Protein 5I7Q (pdb70)

Organism: Escherichia coli (strain K12) (NCBI:txid83333)

Secondary structure (DSSP, 8-state):
-EEEEEEE---SS----TTPEEEEEEEEEETTS-EEEESTTTTS-EEEETTS--S-HHHHHHHTTPPTT-EEEEEE-GGGTT----GGGEEEEEGGG--SSS---TT-EEEEE-TTSSEEEEEEEEEETTEEEEE-S-TTTT--EEEEEEEEEEE-

Solvent-accessible surface area: 9447 Å² total; per-residue (Å²): 51,20,117,45,91,81,78,46,110,25,66,51,207,60,77,11,122,214,42,59,21,0,6,0,27,10,29,0,46,21,128,123,44,133,114,62,47,8,0,94,94,124,138,139,52,71,113,4,77,9,37,133,152,101,23,19,142,0,9,26,77,0,0,47,92,0,5,34,39,18,88,0,80,0,28,0,27,27,100,39,16,87,28,108,84,34,113,113,72,66,77,145,32,39,84,184,54,27,162,91,102,68,122,13,122,109,40,34,101,7,106,32,115,17,198,121,56,62,117,81,82,0,29,0,142,88,49,94,58,83,44,0,7,0,26,26,17,75,98,29,15,36,62,29,0,19,9,18,0,43,0,61,98,35,52,141

B-factor: mean 16.98, std 8.8, range [3.72, 58.8]

Structure (mmCIF, N/CA/C/O backbone):
data_5I7Q
#
_entry.id   5I7Q
#
_cell.length_a   54.840
_cell.length_b   63.610
_cell.length_c   46.720
_cell.angle_alpha   90.00
_cell.angle_beta   90.00
_cell.angle_gamma   90.00
#
_symmetry.space_group_name_H-M   'P 21 21 2'
#
loop_
_entity.id
_entity.type
_entity.pdbx_description
1 polymer 'Peptidyl-prolyl cis-trans isomerase FKBP1A,FKBP-type 16 kDa peptidyl-prolyl cis-trans isomerase,Peptidyl-prolyl cis-trans isomerase FKBP1A'
2 water water
#
loop_
_atom_site.group_PDB
_atom_site.id
_atom_site.type_symbol
_atom_site.label_atom_id
_atom_site.label_alt_id
_atom_site.label_comp_id
_atom_site.label_asym_id
_atom_site.label_entity_id
_atom_site.label_seq_id
_atom_site.pdbx_PDB_ins_code
_atom_site.Cartn_x
_atom_site.Cartn_y
_atom_site.Cartn_z
_atom_site.occupancy
_atom_site.B_iso_or_equiv
_atom_site.auth_seq_id
_atom_site.auth_comp_id
_atom_site.auth_asym_id
_atom_site.auth_atom_id
_atom_site.pdbx_PDB_model_num
ATOM 1 N N . GLY A 1 1 ? 32.890 5.729 12.348 1.00 13.31 1 GLY A N 1
ATOM 2 C CA . GLY A 1 1 ? 33.024 5.064 13.672 1.00 12.55 1 GLY A CA 1
ATOM 3 C C . GLY A 1 1 ? 33.988 3.897 13.618 1.00 11.74 1 GLY A C 1
ATOM 4 O O . GLY A 1 1 ? 34.952 3.924 12.856 1.00 11.51 1 GLY A O 1
ATOM 10 N N . VAL A 1 2 ? 33.722 2.869 14.420 1.00 11.39 2 VAL A N 1
ATOM 11 C CA . VAL A 1 2 ? 34.530 1.655 14.438 1.00 10.73 2 VAL A CA 1
ATOM 12 C C . VAL A 1 2 ? 33.601 0.452 14.344 1.00 11.09 2 VAL A C 1
ATOM 13 O O . VAL A 1 2 ? 32.658 0.320 15.134 1.00 11.35 2 VAL A O 1
ATOM 26 N N . GLN A 1 3 ? 33.868 -0.414 13.376 1.00 15.77 3 GLN A N 1
ATOM 27 C CA . GLN A 1 3 ? 33.154 -1.670 13.222 1.00 16.24 3 GLN A CA 1
ATOM 28 C C . GLN A 1 3 ? 33.980 -2.786 13.843 1.00 15.58 3 GLN A C 1
ATOM 29 O O . GLN A 1 3 ? 35.198 -2.844 13.654 1.00 16.28 3 GLN A O 1
ATOM 43 N N . VAL A 1 4 ? 33.316 -3.667 14.586 1.00 12.84 4 VAL A N 1
ATOM 44 C CA . VAL A 1 4 ? 33.973 -4.760 15.297 1.00 12.36 4 VAL A CA 1
ATOM 45 C C . VAL A 1 4 ? 33.432 -6.073 14.751 1.00 12.96 4 VAL A C 1
ATOM 46 O O . VAL A 1 4 ? 32.221 -6.319 14.796 1.00 13.65 4 VAL A O 1
ATOM 59 N N . GLU A 1 5 ? 34.331 -6.906 14.229 1.00 15.66 5 GLU A N 1
ATOM 60 C CA . GLU A 1 5 ? 33.996 -8.222 13.699 1.00 16.31 5 GLU A CA 1
ATOM 61 C C . GLU A 1 5 ? 34.932 -9.238 14.336 1.00 15.97 5 GLU A C 1
ATOM 62 O O . GLU A 1 5 ? 36.153 -9.059 14.304 1.00 16.88 5 GLU A O 1
ATOM 74 N N . THR A 1 6 ? 34.372 -10.298 14.908 1.00 12.10 6 THR A N 1
ATOM 75 C CA . THR A 1 6 ? 35.202 -11.259 15.619 1.00 11.55 6 THR A CA 1
ATOM 76 C C . THR A 1 6 ? 36.020 -12.093 14.643 1.00 11.81 6 THR A C 1
ATOM 77 O O . THR A 1 6 ? 35.536 -12.499 13.583 1.00 12.59 6 THR A O 1
ATOM 88 N N . ILE A 1 7 ? 37.279 -12.320 15.001 1.00 10.85 7 ILE A N 1
ATOM 89 C CA . ILE A 1 7 ? 38.115 -13.302 14.324 1.00 11.01 7 ILE A CA 1
ATOM 90 C C . ILE A 1 7 ? 38.052 -14.646 15.041 1.00 11.27 7 ILE A C 1
ATOM 91 O O . ILE A 1 7 ? 37.829 -15.691 14.420 1.00 11.85 7 ILE A O 1
ATOM 107 N N . SER A 1 8 ? 38.222 -14.620 16.362 1.00 10.95 8 SER A N 1
ATOM 108 C CA . SER A 1 8 ? 38.078 -15.789 17.218 1.00 11.42 8 SER A CA 1
ATOM 109 C C . SER A 1 8 ? 37.622 -15.316 18.590 1.00 12.23 8 SER A C 1
ATOM 110 O O . SER A 1 8 ? 38.021 -14.231 19.032 1.00 10.57 8 SER A O 1
ATOM 118 N N . PRO A 1 9 ? 36.793 -16.091 19.286 1.00 13.86 9 PRO A N 1
ATOM 119 C CA . PRO A 1 9 ? 36.133 -15.581 20.493 1.00 14.54 9 PRO A CA 1
ATOM 120 C C . PRO A 1 9 ? 37.023 -15.601 21.730 1.00 14.67 9 PRO A C 1
ATOM 121 O O . PRO A 1 9 ? 37.981 -16.368 21.839 1.00 13.62 9 PRO A O 1
ATOM 132 N N . GLY A 1 10 ? 36.666 -14.737 22.680 1.00 13.39 10 GLY A N 1
ATOM 133 C CA . GLY A 1 10 ? 37.255 -14.719 24.002 1.00 14.19 10 GLY A CA 1
ATOM 134 C C . GLY A 1 10 ? 36.411 -15.496 24.991 1.00 13.96 10 GLY A C 1
ATOM 135 O O . GLY A 1 10 ? 35.585 -16.336 24.616 1.00 14.78 10 GLY A O 1
ATOM 139 N N . ASP A 1 11 ? 36.600 -15.195 26.281 1.00 12.09 11 ASP A N 1
ATOM 140 C CA . ASP A 1 11 ? 35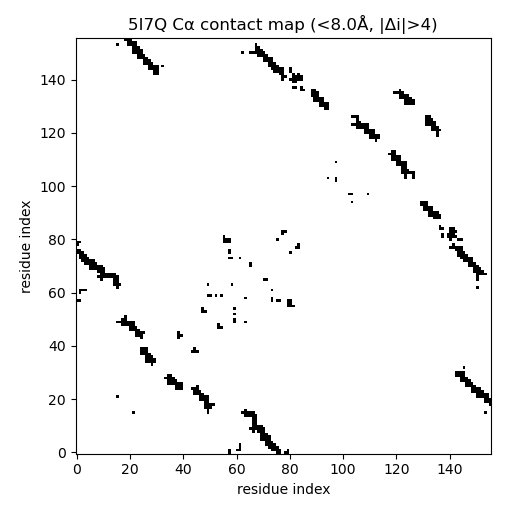.890 -15.933 27.321 1.00 12.92 11 ASP A CA 1
ATOM 141 C C . ASP A 1 11 ? 34.448 -15.471 27.493 1.00 13.33 11 ASP A C 1
ATOM 142 O O . ASP A 1 11 ? 33.687 -16.129 28.212 1.00 14.14 11 ASP A O 1
ATOM 151 N N . GLY A 1 12 ? 34.049 -14.389 26.827 1.00 12.89 12 GLY A N 1
ATOM 152 C CA . GLY A 1 12 ? 32.683 -13.907 26.874 1.00 13.35 12 GLY A CA 1
ATOM 153 C C . GLY A 1 12 ? 32.220 -13.406 28.224 1.00 13.78 12 GLY A C 1
ATOM 154 O O . GLY A 1 12 ? 31.018 -13.178 28.398 1.00 14.38 12 GLY A O 1
ATOM 158 N N . ARG A 1 13 ? 33.140 -13.208 29.183 1.00 13.69 13 ARG A N 1
ATOM 159 C CA A ARG A 1 13 ? 32.783 -12.805 30.540 0.23 14.23 13 ARG A CA 1
ATOM 160 C CA B ARG A 1 13 ? 32.782 -12.807 30.540 0.77 14.23 13 ARG A CA 1
ATOM 161 C C . ARG A 1 13 ? 33.620 -11.651 31.070 1.00 13.67 13 ARG A C 1
ATOM 162 O O . ARG A 1 13 ? 33.102 -10.825 31.824 1.00 13.96 13 ARG A O 1
ATOM 203 N N . THR A 1 14 ? 34.901 -11.569 30.705 1.00 13.96 14 THR A N 1
ATOM 204 C CA . THR A 1 14 ? 35.807 -10.561 31.258 1.00 13.54 14 THR A CA 1
ATOM 205 C C . THR A 1 14 ? 36.004 -9.433 30.249 1.00 12.78 14 THR A C 1
ATOM 206 O O . THR A 1 14 ? 36.744 -9.585 29.271 1.00 12.19 14 THR A O 1
ATOM 217 N N . PHE A 1 15 ? 35.368 -8.287 30.510 1.00 13.60 15 PHE A N 1
ATOM 218 C CA . PHE A 1 15 ? 35.424 -7.152 29.603 1.00 13.07 15 PHE A CA 1
ATOM 219 C C . PHE A 1 15 ? 36.184 -5.984 30.236 1.00 13.31 15 PHE A C 1
ATOM 220 O O . PHE A 1 15 ? 36.088 -5.762 31.447 1.00 13.85 15 PHE A O 1
ATOM 237 N N . PRO A 1 16 ? 36.941 -5.216 29.440 1.00 16.52 16 PRO A N 1
ATOM 238 C CA . PRO A 1 16 ? 37.726 -4.113 30.006 1.00 15.48 16 PRO A CA 1
ATOM 239 C C . PRO A 1 16 ? 36.852 -3.064 30.669 1.00 16.77 16 PRO A C 1
ATOM 240 O O . PRO A 1 16 ? 35.739 -2.770 30.225 1.00 19.64 16 PRO A O 1
ATOM 251 N N . LYS A 1 17 ? 37.391 -2.478 31.736 1.00 14.48 17 LYS A N 1
ATOM 252 C CA . LYS A 1 17 ? 36.739 -1.405 32.468 1.00 14.46 17 LYS A CA 1
ATOM 253 C C . LYS A 1 17 ? 37.637 -0.175 32.477 1.00 14.69 17 LYS A C 1
ATOM 254 O O . LYS A 1 17 ? 38.865 -0.279 32.390 1.00 13.55 17 LYS A O 1
ATOM 273 N N . ARG A 1 18 ? 37.007 0.992 32.591 1.00 10.16 18 ARG A N 1
ATOM 274 C CA . ARG A 1 18 ? 37.735 2.252 32.638 1.00 9.84 18 ARG A CA 1
ATOM 275 C C . ARG A 1 18 ? 38.796 2.229 33.734 1.00 10.01 18 ARG A C 1
ATOM 276 O O . ARG A 1 18 ? 38.532 1.822 34.869 1.00 10.70 18 ARG A O 1
ATOM 297 N N . GLY A 1 19 ? 40.007 2.659 33.385 1.00 9.50 19 GLY A N 1
ATOM 298 C CA . GLY A 1 19 ? 41.112 2.671 34.314 1.00 9.72 19 GLY A CA 1
ATOM 299 C C . GLY A 1 19 ? 41.943 1.404 34.347 1.00 9.71 19 GLY A C 1
ATOM 300 O O . GLY A 1 19 ? 43.050 1.421 34.899 1.00 9.86 19 GLY A O 1
ATOM 304 N N . GLN A 1 20 ? 41.444 0.302 33.791 1.00 12.45 20 GLN A N 1
ATOM 305 C CA . GLN A 1 20 ? 42.269 -0.886 33.651 1.00 12.42 20 GLN A CA 1
ATOM 306 C C . GLN A 1 20 ? 43.248 -0.720 32.495 1.00 11.88 20 GLN A C 1
ATOM 307 O O . GLN A 1 20 ? 43.053 0.094 31.589 1.00 11.73 20 GLN A O 1
ATOM 321 N N . THR A 1 21 ? 44.316 -1.505 32.545 1.00 8.24 21 THR A N 1
ATOM 322 C CA . THR A 1 21 ? 45.308 -1.566 31.481 1.00 8.45 21 THR A CA 1
ATOM 323 C C . THR A 1 21 ? 45.022 -2.796 30.629 1.00 6.68 21 THR A C 1
ATOM 324 O O . THR A 1 21 ? 44.941 -3.914 31.152 1.00 7.00 21 THR A O 1
ATOM 335 N N . ALA A 1 22 ? 44.835 -2.582 29.336 1.00 8.13 22 ALA A N 1
ATOM 336 C CA . ALA A 1 22 ? 44.697 -3.675 28.386 1.00 7.23 22 ALA A CA 1
ATOM 337 C C . ALA A 1 22 ? 46.057 -4.042 27.811 1.00 7.07 22 ALA A C 1
ATOM 338 O O . ALA A 1 22 ? 46.863 -3.167 27.480 1.00 7.59 22 ALA A O 1
ATOM 345 N N . VAL A 1 23 ? 46.298 -5.343 27.687 1.00 4.98 23 VAL A N 1
ATOM 346 C CA . VAL A 1 23 ? 47.508 -5.882 27.077 1.00 4.85 23 VAL A CA 1
ATOM 347 C C . VAL A 1 23 ? 47.084 -6.621 25.818 1.00 4.54 23 VAL A C 1
ATOM 348 O O . VAL A 1 23 ? 46.293 -7.570 25.889 1.00 4.71 23 VAL A O 1
ATOM 361 N N . VAL A 1 24 ? 47.617 -6.207 24.667 1.00 5.98 24 VAL A N 1
ATOM 362 C CA . VAL A 1 24 ? 47.142 -6.715 23.385 1.00 6.08 24 VAL A CA 1
ATOM 363 C C . VAL A 1 24 ? 48.306 -7.032 22.457 1.00 6.00 24 VAL A C 1
ATOM 364 O O . VAL A 1 24 ? 49.417 -6.523 22.613 1.00 6.31 24 VAL A O 1
ATOM 377 N N . HIS A 1 25 ? 48.031 -7.889 21.475 1.00 6.09 25 HIS A N 1
ATOM 378 C CA . HIS A 1 25 ? 48.874 -8.039 20.296 1.00 6.22 25 HIS A CA 1
ATOM 379 C C . HIS A 1 25 ? 48.067 -7.616 19.079 1.00 6.04 25 HIS A C 1
ATOM 380 O O . HIS A 1 25 ? 46.883 -7.955 18.959 1.00 6.07 25 HIS A O 1
ATOM 394 N N . TYR A 1 26 ? 48.692 -6.855 18.183 1.00 6.57 26 TYR A N 1
ATOM 395 C CA . TYR A 1 26 ? 47.945 -6.311 17.062 1.00 6.50 26 TYR A CA 1
ATOM 396 C C . TYR A 1 26 ? 48.796 -6.236 15.802 1.00 6.71 26 TYR A C 1
ATOM 397 O O . TYR A 1 26 ? 50.030 -6.170 15.846 1.00 6.85 26 TYR A O 1
ATOM 415 N N . THR A 1 27 ? 48.088 -6.238 14.672 1.00 5.98 27 THR A N 1
ATOM 416 C CA . THR A 1 27 ? 48.619 -5.916 13.353 1.00 6.35 27 THR A CA 1
ATOM 417 C C . THR A 1 27 ? 47.755 -4.809 12.761 1.00 6.85 27 THR A C 1
ATOM 418 O O . THR A 1 27 ? 46.528 -4.931 12.718 1.00 6.53 27 THR A O 1
ATOM 429 N N . GLY A 1 28 ? 48.395 -3.731 12.312 1.00 5.17 28 GLY A N 1
ATOM 430 C CA . GLY A 1 28 ? 47.696 -2.601 11.721 1.00 5.93 28 GLY A CA 1
ATOM 431 C C . GLY A 1 28 ? 47.871 -2.592 10.210 1.00 8.07 28 GLY A C 1
ATOM 432 O O . GLY A 1 28 ? 48.987 -2.744 9.702 1.00 8.69 28 GLY A O 1
ATOM 436 N N . MET A 1 29 ? 46.753 -2.415 9.510 1.00 13.23 29 MET A N 1
ATOM 437 C CA . MET A 1 29 ? 46.722 -2.450 8.055 1.00 15.05 29 MET A CA 1
ATOM 438 C C . MET A 1 29 ? 45.919 -1.278 7.514 1.00 17.28 29 MET A C 1
ATOM 439 O O . MET A 1 29 ? 44.919 -0.855 8.103 1.00 17.05 29 MET A O 1
ATOM 453 N N . LEU A 1 30 ? 46.372 -0.761 6.379 1.00 13.21 30 LEU A N 1
ATOM 454 C CA . LEU A 1 30 ? 45.589 0.198 5.624 1.00 15.04 30 LEU A CA 1
ATOM 455 C C . LEU A 1 30 ? 44.413 -0.509 4.952 1.00 16.32 30 LEU A C 1
ATOM 456 O O . LEU A 1 30 ? 44.358 -1.739 4.860 1.00 15.77 30 LEU A O 1
ATOM 472 N N . GLU A 1 31 ? 43.465 0.295 4.461 1.00 31.94 31 GLU A N 1
ATOM 473 C CA . GLU A 1 31 ? 42.238 -0.257 3.899 1.00 32.13 31 GLU A CA 1
ATOM 474 C C . GLU A 1 31 ? 42.508 -1.246 2.773 1.00 33.49 31 GLU A C 1
ATOM 475 O O . GLU A 1 31 ? 41.658 -2.102 2.504 1.00 34.20 31 GLU A O 1
ATOM 487 N N . ASP A 1 32 ? 43.663 -1.159 2.112 1.00 23.43 32 ASP A N 1
ATOM 488 C CA . ASP A 1 32 ? 43.994 -2.085 1.037 1.00 23.14 32 ASP A CA 1
ATOM 489 C C . ASP A 1 32 ? 44.772 -3.308 1.516 1.00 23.27 32 ASP A C 1
ATOM 490 O O . ASP A 1 32 ? 45.062 -4.193 0.704 1.00 24.99 32 ASP A O 1
ATOM 499 N N . GLY A 1 33 ? 45.087 -3.399 2.809 1.00 28.15 33 GLY A N 1
ATOM 500 C CA . GLY A 1 33 ? 45.766 -4.552 3.362 1.00 26.73 33 GLY A CA 1
ATOM 501 C C . GLY A 1 33 ? 47.236 -4.348 3.664 1.00 27.22 33 GLY A C 1
ATOM 502 O O . GLY A 1 33 ? 47.837 -5.205 4.323 1.00 26.74 33 GLY A O 1
ATOM 506 N N . LYS A 1 34 ? 47.828 -3.246 3.211 1.00 16.03 34 LYS A N 1
ATOM 507 C CA . LYS A 1 34 ? 49.243 -2.988 3.448 1.00 15.52 34 LYS A CA 1
ATOM 508 C C . LYS A 1 34 ? 49.502 -2.794 4.942 1.00 15.30 34 LYS A C 1
ATOM 509 O O . LYS A 1 34 ? 48.923 -1.901 5.570 1.00 15.17 34 LYS A O 1
ATOM 528 N N . LYS A 1 35 ? 50.369 -3.631 5.507 1.00 13.75 35 LYS A N 1
ATOM 529 C CA . LYS A 1 35 ? 50.713 -3.525 6.920 1.00 12.14 35 LYS A CA 1
ATOM 530 C C . LYS A 1 35 ? 51.489 -2.241 7.192 1.00 14.00 35 LYS A C 1
ATOM 531 O O . LYS A 1 35 ? 52.386 -1.868 6.434 1.00 15.30 35 LYS A O 1
ATOM 550 N N . PHE A 1 36 ? 51.148 -1.564 8.297 1.00 9.71 36 PHE A N 1
ATOM 551 C CA . PHE A 1 36 ? 51.888 -0.384 8.733 1.00 9.41 36 PHE A CA 1
ATOM 552 C C . PHE A 1 36 ? 52.347 -0.436 10.189 1.00 7.55 36 PHE A C 1
ATOM 553 O O . PHE A 1 36 ? 53.158 0.407 10.582 1.00 7.85 36 PHE A O 1
ATOM 570 N N . ASP A 1 37 ? 51.877 -1.389 10.993 1.00 9.17 37 ASP A N 1
ATOM 571 C CA . ASP A 1 37 ? 52.308 -1.492 12.385 1.00 7.46 37 ASP A CA 1
ATOM 572 C C . ASP A 1 37 ? 52.005 -2.896 12.893 1.00 7.30 37 ASP A C 1
ATOM 573 O O . ASP A 1 37 ? 51.043 -3.532 12.451 1.00 7.44 37 ASP A O 1
ATOM 582 N N . SER A 1 38 ? 52.836 -3.370 13.829 1.00 5.38 38 SER A N 1
ATOM 583 C CA . SER A 1 38 ? 52.679 -4.710 14.396 1.00 5.27 38 SER A CA 1
ATOM 584 C C . SER A 1 38 ? 53.423 -4.812 15.717 1.00 5.45 38 SER A C 1
ATOM 585 O O . SER A 1 38 ? 54.631 -4.575 15.766 1.00 6.00 38 SER A O 1
ATOM 593 N N . SER A 1 39 ? 52.710 -5.201 16.773 1.00 5.14 39 SER A N 1
ATOM 594 C CA . SER A 1 39 ? 53.378 -5.505 18.029 1.00 5.43 39 SER A CA 1
ATOM 595 C C . SER A 1 39 ? 53.995 -6.893 18.014 1.00 5.86 39 SER A C 1
ATOM 596 O O . SER A 1 39 ? 54.979 -7.130 18.720 1.00 6.43 39 SER A O 1
ATOM 604 N N . ARG A 1 40 ? 53.443 -7.819 17.223 1.00 5.74 40 ARG A N 1
ATOM 605 C CA . ARG A 1 40 ? 54.040 -9.146 17.118 1.00 6.23 40 ARG A CA 1
ATOM 606 C C . ARG A 1 40 ? 55.437 -9.067 16.510 1.00 6.88 40 ARG A C 1
ATOM 607 O O . ARG A 1 40 ? 56.350 -9.778 16.944 1.00 7.54 40 ARG A O 1
ATOM 628 N N . ASP A 1 41 ? 55.622 -8.204 15.504 1.00 6.84 41 ASP A N 1
ATOM 629 C CA . ASP A 1 41 ? 56.940 -8.014 14.910 1.00 7.58 41 ASP A CA 1
ATOM 630 C C . ASP A 1 41 ? 57.944 -7.426 15.903 1.00 8.16 41 ASP A C 1
ATOM 631 O O . ASP A 1 41 ? 59.149 -7.604 15.719 1.00 9.07 41 ASP A O 1
AT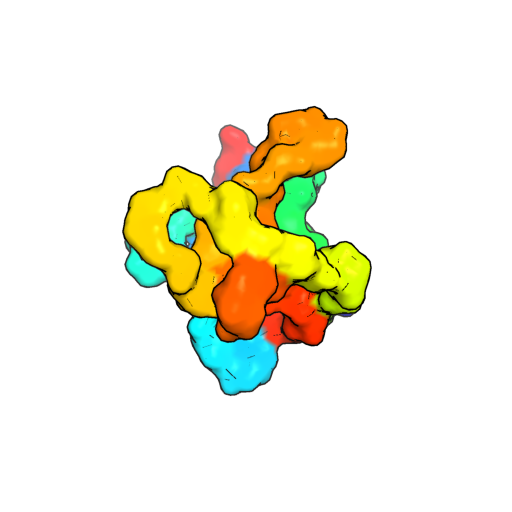OM 640 N N . ARG A 1 42 ? 57.488 -6.743 16.946 1.00 7.93 42 ARG A N 1
ATOM 641 C CA . ARG A 1 42 ? 58.380 -6.263 17.997 1.00 8.62 42 ARG A CA 1
ATOM 642 C C . ARG A 1 42 ? 58.567 -7.271 19.127 1.00 9.00 42 ARG A C 1
ATOM 643 O O . ARG A 1 42 ? 59.309 -6.983 20.074 1.00 9.75 42 ARG A O 1
ATOM 664 N N . ASN A 1 43 ? 57.926 -8.440 19.053 1.00 9.66 43 ASN A N 1
ATOM 665 C CA . ASN A 1 43 ? 58.037 -9.463 20.093 1.00 10.11 43 ASN A CA 1
ATOM 666 C C . ASN A 1 43 ? 57.650 -8.899 21.453 1.00 10.00 43 ASN A C 1
ATOM 667 O O . ASN A 1 43 ? 58.215 -9.282 22.480 1.00 10.82 43 ASN A O 1
ATOM 678 N N . LYS A 1 44 ? 56.691 -7.984 21.465 1.00 10.89 44 LYS A N 1
ATOM 679 C CA . LYS A 1 44 ? 56.386 -7.248 22.676 1.00 11.76 44 LYS A CA 1
ATOM 680 C C . LYS A 1 44 ? 54.932 -6.787 22.663 1.00 9.91 44 LYS A C 1
ATOM 681 O O . LYS A 1 44 ? 54.555 -5.924 21.850 1.00 9.35 44 LYS A O 1
ATOM 700 N N . PRO A 1 45 ? 54.083 -7.330 23.536 1.00 6.73 45 PRO A N 1
ATOM 701 C CA . PRO A 1 45 ? 52.700 -6.854 23.597 1.00 5.92 45 PRO A CA 1
ATOM 702 C C . PRO A 1 45 ? 52.626 -5.364 23.905 1.00 5.75 45 PRO A C 1
ATOM 703 O O . PRO A 1 45 ? 53.509 -4.787 24.544 1.00 6.35 45 PRO A O 1
ATOM 714 N N . PHE A 1 46 ? 51.525 -4.752 23.476 1.00 6.73 46 PHE A N 1
ATOM 715 C CA . PHE A 1 46 ? 51.282 -3.323 23.618 1.00 6.48 46 PHE A CA 1
ATOM 716 C C . PHE A 1 46 ? 50.234 -3.084 24.694 1.00 6.34 46 PHE A C 1
ATOM 717 O O . PHE A 1 46 ? 49.203 -3.766 24.732 1.00 6.23 46 PHE A O 1
ATOM 734 N N . LYS A 1 47 ? 50.499 -2.109 25.561 1.00 5.96 47 LYS A N 1
ATOM 735 C CA . LYS A 1 47 ? 49.639 -1.823 26.696 1.00 6.66 47 LYS A CA 1
ATOM 736 C C . LYS A 1 47 ? 49.090 -0.407 26.616 1.00 6.87 47 LYS A C 1
ATOM 737 O O . LYS A 1 47 ? 49.799 0.528 26.227 1.00 7.38 47 LYS A O 1
ATOM 756 N N . PHE A 1 48 ? 47.828 -0.250 27.008 1.00 5.41 48 PHE A N 1
ATOM 757 C CA . PHE A 1 48 ? 47.228 1.071 27.133 1.00 5.87 48 PHE A CA 1
ATOM 758 C C . PHE A 1 48 ? 46.143 1.022 28.199 1.00 6.29 48 PHE A C 1
ATOM 759 O O . PHE A 1 48 ? 45.623 -0.047 28.536 1.00 6.19 48 PHE A O 1
ATOM 776 N N . MET A 1 49 ? 45.802 2.196 28.723 1.00 9.41 49 MET A N 1
ATOM 777 C CA . MET A 1 49 ? 44.823 2.321 29.796 1.00 10.03 49 MET A CA 1
ATOM 778 C C . MET A 1 49 ? 43.473 2.751 29.230 1.00 10.71 49 MET A C 1
ATOM 779 O O . MET A 1 49 ? 43.353 3.831 28.636 1.00 9.70 49 MET A O 1
ATOM 793 N N . LEU A 1 50 ? 42.458 1.910 29.439 1.00 9.27 50 LEU A N 1
ATOM 794 C CA . LEU A 1 50 ? 41.113 2.195 28.955 1.00 9.18 50 LEU A CA 1
ATOM 795 C C . LEU A 1 50 ? 40.598 3.503 29.529 1.00 10.02 50 LEU A C 1
ATOM 796 O O . LEU A 1 50 ? 40.628 3.719 30.744 1.00 11.11 50 LEU A O 1
ATOM 812 N N . GLY A 1 51 ? 40.065 4.349 28.656 1.00 10.59 51 GLY A N 1
ATOM 813 C CA . GLY A 1 51 ? 39.513 5.618 29.071 1.00 12.03 51 GLY A CA 1
ATOM 814 C C . GLY A 1 51 ? 40.522 6.731 29.220 1.00 12.42 51 GLY A C 1
ATOM 815 O O . GLY A 1 51 ? 40.123 7.884 29.416 1.00 12.21 51 GLY A O 1
ATOM 819 N N . LYS A 1 52 ? 41.816 6.433 29.126 1.00 9.09 52 LYS A N 1
ATOM 820 C CA . LYS A 1 52 ? 42.834 7.471 29.202 1.00 9.63 52 LYS A CA 1
ATOM 821 C C . LYS A 1 52 ? 42.923 8.281 27.912 1.00 9.54 52 LYS A C 1
ATOM 822 O O . LYS A 1 52 ? 43.493 9.378 27.917 1.00 10.30 52 LYS A O 1
ATOM 841 N N . GLN A 1 53 ? 42.353 7.767 26.822 1.00 13.54 53 GLN A N 1
ATOM 842 C CA . GLN A 1 53 ? 42.427 8.394 25.501 1.00 13.54 53 GLN A CA 1
ATOM 843 C C . GLN A 1 53 ? 43.876 8.575 25.057 1.00 14.03 53 GLN A C 1
ATOM 844 O O . GLN A 1 53 ? 44.229 9.561 24.410 1.00 14.77 53 GLN A O 1
ATOM 858 N N . GLU A 1 54 ? 44.726 7.609 25.398 1.00 10.29 54 GLU A N 1
ATOM 859 C CA . GLU A 1 54 ? 46.082 7.573 24.874 1.00 10.36 54 GLU A CA 1
ATOM 860 C C . GLU A 1 54 ? 46.182 6.726 23.614 1.00 10.94 54 GLU A C 1
ATOM 861 O O . GLU A 1 54 ? 47.250 6.676 22.999 1.00 9.43 54 GLU A O 1
ATOM 8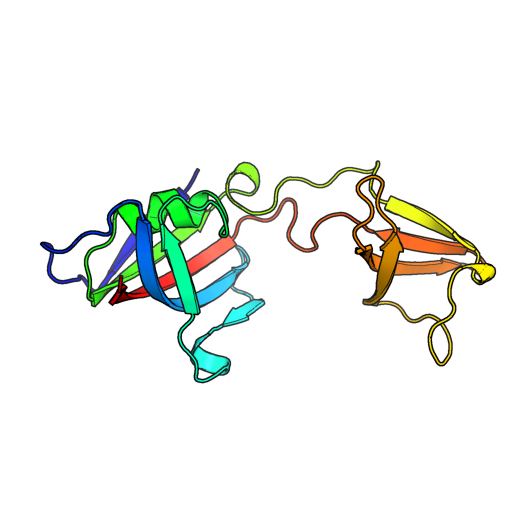73 N N . VAL A 1 55 ? 45.090 6.081 23.213 1.00 6.89 55 VAL A N 1
ATOM 874 C CA . VAL A 1 55 ? 44.973 5.459 21.902 1.00 6.38 55 VAL A CA 1
ATOM 875 C C . VAL A 1 55 ? 43.785 6.092 21.185 1.00 6.83 55 VAL A C 1
ATOM 876 O O . VAL A 1 55 ? 42.946 6.757 21.792 1.00 7.39 55 VAL A O 1
ATOM 889 N N . ILE A 1 56 ? 43.717 5.857 19.870 1.00 6.37 56 ILE A N 1
ATOM 890 C CA . ILE A 1 56 ? 42.649 6.435 19.053 1.00 7.03 56 ILE A CA 1
ATOM 891 C C . ILE A 1 56 ? 41.261 5.986 19.537 1.00 7.09 56 ILE A C 1
ATOM 892 O O . ILE A 1 56 ? 41.089 4.925 20.151 1.00 6.51 56 ILE A O 1
ATOM 908 N N . ARG A 1 57 ? 40.259 6.820 19.228 1.00 7.23 57 ARG A N 1
ATOM 909 C CA . ARG A 1 57 ? 38.886 6.581 19.673 1.00 7.82 57 ARG A CA 1
ATOM 910 C C . ARG A 1 57 ? 38.372 5.211 19.241 1.00 7.65 57 ARG A C 1
ATOM 911 O O . ARG A 1 57 ? 37.635 4.556 19.988 1.00 7.93 57 ARG A O 1
ATOM 932 N N . GLY A 1 58 ? 38.714 4.777 18.025 1.00 7.29 58 GLY A N 1
ATOM 933 C CA . GLY A 1 58 ? 38.278 3.469 17.562 1.00 7.25 58 GLY A CA 1
ATOM 934 C C . GLY A 1 58 ? 38.769 2.328 18.433 1.00 6.76 58 GLY A C 1
ATOM 935 O O . GLY A 1 58 ? 38.096 1.302 18.556 1.00 6.99 58 GLY A O 1
ATOM 939 N N . TRP A 1 59 ? 39.950 2.478 19.031 1.00 6.20 59 TRP A N 1
ATOM 940 C CA . TRP A 1 59 ? 40.460 1.457 19.940 1.00 5.85 59 TRP A CA 1
ATOM 941 C C . TRP A 1 59 ? 39.728 1.496 21.276 1.00 6.32 59 TRP A C 1
ATOM 942 O O . TRP A 1 59 ? 39.343 0.451 21.813 1.00 6.46 59 TRP A O 1
ATOM 963 N N . GLU A 1 60 ? 39.550 2.696 21.840 1.00 9.22 60 GLU A N 1
ATOM 964 C CA . GLU A 1 60 ? 38.787 2.842 23.076 1.00 10.29 60 GLU A CA 1
ATOM 965 C C . GLU A 1 60 ? 37.428 2.165 22.957 1.00 10.35 60 GLU A C 1
ATOM 966 O O . GLU A 1 60 ? 37.070 1.306 23.771 1.00 11.10 60 GLU A O 1
ATOM 978 N N . GLU A 1 61 ? 36.662 2.526 21.930 1.00 10.73 61 GLU A N 1
ATOM 979 C CA . GLU A 1 61 ? 35.314 1.988 21.787 1.00 11.51 61 GLU A CA 1
ATOM 980 C C . GLU A 1 61 ? 35.343 0.523 21.362 1.00 11.27 61 GLU A C 1
ATOM 981 O O . GLU A 1 61 ? 34.534 -0.282 21.838 1.00 11.85 61 GLU A O 1
ATOM 993 N N . GLY A 1 62 ? 36.279 0.151 20.487 1.00 8.06 62 GLY A N 1
ATOM 994 C CA . GLY A 1 62 ? 36.306 -1.213 19.978 1.00 7.96 62 GLY A CA 1
ATOM 995 C C . GLY A 1 62 ? 36.801 -2.225 20.999 1.00 7.72 62 GLY A C 1
ATOM 996 O O . GLY A 1 62 ? 36.210 -3.298 21.165 1.00 8.18 62 GLY A O 1
ATOM 1000 N N . VAL A 1 63 ? 37.902 -1.914 21.683 1.00 7.23 63 VAL A N 1
ATOM 1001 C CA . VAL A 1 63 ? 38.456 -2.875 22.632 1.00 7.34 63 VAL A CA 1
ATOM 1002 C C . VAL A 1 63 ? 37.540 -3.023 23.845 1.00 8.47 63 VAL A C 1
ATOM 1003 O O . VAL A 1 63 ? 37.518 -4.079 24.488 1.00 8.17 63 VAL A O 1
ATOM 1016 N N . ALA A 1 64 ? 36.765 -1.984 24.173 1.00 9.73 64 ALA A N 1
ATOM 1017 C CA . ALA A 1 64 ? 35.806 -2.078 25.265 1.00 10.50 64 ALA A CA 1
ATOM 1018 C C . ALA A 1 64 ? 34.743 -3.133 24.999 1.00 10.89 64 ALA A C 1
ATOM 1019 O O . ALA A 1 64 ? 34.095 -3.602 25.943 1.00 12.23 64 ALA A O 1
ATOM 1026 N N . GLN A 1 65 ? 34.556 -3.521 23.741 1.00 14.35 65 GLN A N 1
ATOM 1027 C CA . GLN A 1 65 ? 33.569 -4.524 23.369 1.00 14.98 65 GLN A CA 1
ATOM 1028 C C . GLN A 1 65 ? 34.134 -5.937 23.362 1.00 15.51 65 GLN A C 1
ATOM 1029 O O . GLN A 1 65 ? 33.387 -6.880 23.087 1.00 16.18 65 GLN A O 1
ATOM 1043 N N . MET A 1 66 ? 35.420 -6.106 23.645 1.00 11.64 66 MET A N 1
ATOM 1044 C CA . MET A 1 66 ? 36.075 -7.402 23.544 1.00 11.89 66 MET A CA 1
ATOM 1045 C C . MET A 1 66 ? 36.241 -8.032 24.922 1.00 12.59 66 MET A C 1
ATOM 1046 O O . MET A 1 66 ? 36.447 -7.336 25.920 1.00 13.09 66 MET A O 1
ATOM 1060 N N . SER A 1 67 ? 36.164 -9.360 24.966 1.00 10.00 67 SER A N 1
ATOM 1061 C CA . SER A 1 67 ? 36.447 -10.111 26.183 1.00 10.37 67 SER A CA 1
ATOM 1062 C C . SER A 1 67 ? 37.841 -10.735 26.114 1.00 9.65 67 SER A C 1
ATOM 1063 O O . SER A 1 67 ? 38.391 -10.983 25.038 1.00 9.13 67 SER A O 1
ATOM 1071 N N . VAL A 1 68 ? 38.419 -10.976 27.291 1.00 9.76 68 VAL A N 1
ATOM 1072 C CA . VAL A 1 68 ? 39.798 -11.442 27.353 1.00 9.17 68 VAL A CA 1
ATOM 1073 C C . VAL A 1 68 ? 39.948 -12.729 26.553 1.00 9.34 68 VAL A C 1
ATOM 1074 O O . VAL A 1 68 ? 39.114 -13.642 26.630 1.00 10.23 68 VAL A O 1
ATOM 1087 N N . GLY A 1 69 ? 41.020 -12.793 25.758 1.00 10.37 69 GLY A N 1
ATOM 1088 C CA . GLY A 1 69 ? 41.259 -13.896 24.855 1.00 11.23 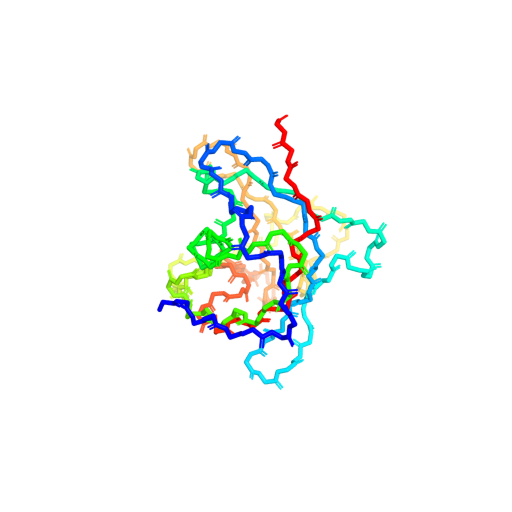69 GLY A CA 1
ATOM 1089 C C . GLY A 1 69 ? 40.698 -13.702 23.464 1.00 11.91 69 GLY A C 1
ATOM 1090 O O . GLY A 1 69 ? 41.036 -14.479 22.561 1.00 10.89 69 GLY A O 1
ATOM 1094 N N . GLN A 1 70 ? 39.859 -12.693 23.257 1.00 8.64 70 GLN A N 1
ATOM 1095 C CA . GLN A 1 70 ? 39.211 -12.494 21.974 1.00 8.77 70 GLN A CA 1
ATOM 1096 C C . GLN A 1 70 ? 40.167 -11.865 20.971 1.00 7.93 70 GLN A C 1
ATOM 1097 O O . GLN A 1 70 ? 41.029 -11.051 21.317 1.00 7.19 70 GLN A O 1
ATOM 1111 N N . ARG A 1 71 ? 40.006 -12.266 19.716 1.00 9.34 71 ARG A N 1
ATOM 1112 C CA . ARG A 1 71 ? 40.675 -11.649 18.583 1.00 8.79 71 ARG A CA 1
ATOM 1113 C C . ARG A 1 71 ? 39.612 -11.057 17.669 1.00 9.19 71 ARG A C 1
ATOM 1114 O O . ARG A 1 71 ? 38.664 -11.750 17.282 1.00 10.05 71 ARG A O 1
ATOM 1135 N N . ALA A 1 72 ? 39.749 -9.778 17.339 1.00 8.00 72 ALA A N 1
ATOM 1136 C CA . ALA A 1 72 ? 38.718 -9.099 16.572 1.00 9.45 72 ALA A CA 1
ATOM 1137 C C . ALA A 1 72 ? 39.346 -8.142 15.574 1.00 7.99 72 ALA A C 1
ATOM 1138 O O . ALA A 1 72 ? 40.462 -7.647 15.766 1.00 7.24 72 ALA A O 1
ATOM 1145 N N . LYS A 1 73 ? 38.595 -7.892 14.504 1.00 9.42 73 LYS A N 1
ATOM 1146 C CA . LYS A 1 73 ? 38.994 -7.000 13.428 1.00 9.24 73 LYS A CA 1
ATOM 1147 C C . LYS A 1 73 ? 38.265 -5.671 13.590 1.00 9.30 73 LYS A C 1
ATOM 1148 O O . LYS A 1 73 ? 37.029 -5.618 13.505 1.00 10.07 73 LYS A O 1
ATOM 1167 N N . LEU A 1 74 ? 39.033 -4.606 13.807 1.00 8.29 74 LEU A N 1
ATOM 1168 C CA . LEU A 1 74 ? 38.502 -3.267 14.020 1.00 8.35 74 LEU A CA 1
ATOM 1169 C C . LEU A 1 74 ? 38.715 -2.442 12.757 1.00 8.52 74 LEU A C 1
ATOM 1170 O O . LEU A 1 74 ? 39.859 -2.188 12.371 1.00 8.03 74 LEU A O 1
ATOM 1186 N N . THR A 1 75 ? 37.620 -2.022 12.125 1.00 8.31 75 THR A N 1
ATOM 1187 C CA . THR A 1 75 ? 37.663 -1.137 10.965 1.00 8.66 75 THR A CA 1
ATOM 1188 C C . THR A 1 75 ? 37.258 0.263 11.413 1.00 8.73 75 THR A C 1
ATOM 1189 O O . THR A 1 75 ? 36.127 0.468 11.868 1.00 9.29 75 THR A O 1
ATOM 1200 N N . ILE A 1 76 ? 38.178 1.218 11.277 1.00 8.29 76 ILE A N 1
ATOM 1201 C CA . ILE A 1 76 ? 38.082 2.511 11.948 1.00 8.24 76 ILE A CA 1
ATOM 1202 C C . ILE A 1 76 ? 38.150 3.618 10.904 1.00 8.71 76 ILE A C 1
ATOM 1203 O O . ILE A 1 76 ? 39.123 3.708 10.146 1.00 8.51 76 ILE A O 1
ATOM 1219 N N . SER A 1 77 ? 37.122 4.464 10.874 1.00 9.60 77 SER A N 1
ATOM 1220 C CA . SER A 1 77 ? 37.106 5.601 9.971 1.00 10.89 77 SER A CA 1
ATOM 1221 C C . SER A 1 77 ? 38.149 6.634 10.403 1.00 10.09 77 SER A C 1
ATOM 1222 O O . SER A 1 77 ? 38.597 6.632 11.552 1.00 8.94 77 SER A O 1
ATOM 1230 N N . PRO A 1 78 ? 38.558 7.527 9.492 1.00 11.73 78 PRO A N 1
ATOM 1231 C CA . PRO A 1 78 ? 39.596 8.508 9.861 1.00 11.11 78 PRO A CA 1
ATOM 1232 C C . PRO A 1 78 ? 39.238 9.346 11.079 1.00 9.75 78 PRO A C 1
ATOM 1233 O O . PRO A 1 78 ? 40.095 9.568 11.941 1.00 9.47 78 PRO A O 1
ATOM 1244 N N . ASP A 1 79 ? 37.992 9.813 11.183 1.00 11.71 79 ASP A N 1
ATOM 1245 C CA . ASP A 1 79 ? 37.615 10.659 12.310 1.00 12.28 79 ASP A CA 1
ATOM 1246 C C . ASP A 1 79 ? 37.670 9.917 13.646 1.00 11.28 79 ASP A C 1
ATOM 1247 O O . ASP A 1 79 ? 37.749 10.569 14.693 1.00 11.35 79 ASP A O 1
ATOM 1256 N N . TYR A 1 80 ? 37.659 8.583 13.633 1.00 9.55 80 TYR A N 1
ATOM 1257 C CA . TYR A 1 80 ? 37.867 7.769 14.824 1.00 8.92 80 TYR A CA 1
ATOM 1258 C C . TYR A 1 80 ? 39.302 7.260 14.943 1.00 7.99 80 TYR A C 1
ATOM 1259 O O . TYR A 1 80 ? 39.604 6.486 15.862 1.00 7.47 80 TYR A O 1
ATOM 1277 N N . ALA A 1 81 ? 40.185 7.664 14.025 1.00 7.88 81 ALA A N 1
ATOM 1278 C CA . ALA A 1 81 ? 41.589 7.278 14.073 1.00 7.17 81 ALA A CA 1
ATOM 1279 C C . ALA A 1 81 ? 42.430 8.545 14.173 1.00 7.32 81 ALA A C 1
ATOM 1280 O O . ALA A 1 81 ? 42.341 9.254 15.177 1.00 7.49 81 ALA A O 1
ATOM 1287 N N . TYR A 1 82 ? 43.219 8.871 13.147 1.00 9.57 82 TYR A N 1
ATOM 1288 C CA . TYR A 1 82 ? 44.173 9.971 13.245 1.00 10.52 82 TYR A CA 1
ATOM 1289 C C . TYR A 1 82 ? 43.743 11.212 12.458 1.00 11.54 82 TYR A C 1
ATOM 1290 O O . TYR A 1 82 ? 44.590 12.037 12.098 1.00 12.06 82 TYR A O 1
ATOM 1308 N N . GLY A 1 83 ? 42.443 11.376 12.212 1.00 10.37 83 GLY A N 1
ATOM 1309 C CA . GLY A 1 83 ? 41.903 12.632 11.711 1.00 12.89 83 GLY A CA 1
ATOM 1310 C C . GLY A 1 83 ? 41.888 12.739 10.199 1.00 12.85 83 GLY A C 1
ATOM 1311 O O . GLY A 1 83 ? 42.128 11.775 9.467 1.00 13.47 83 GLY A O 1
ATOM 1315 N N . VAL A 1 84 ? 41.588 13.948 9.725 1.00 19.08 84 VAL A N 1
ATOM 1316 C CA . VAL A 1 84 ? 41.635 14.259 8.295 1.00 18.90 84 VAL A CA 1
ATOM 1317 C C . VAL A 1 84 ? 42.733 15.286 8.043 1.00 20.43 84 VAL A C 1
ATOM 1318 O O . VAL A 1 84 ? 43.068 16.063 8.949 1.00 20.86 84 VAL A O 1
ATOM 1331 N N . PRO A 1 85 ? 43.299 15.348 6.839 1.00 17.36 85 PRO A N 1
ATOM 1332 C CA . PRO A 1 85 ? 44.408 16.278 6.593 1.00 17.77 85 PRO A CA 1
ATOM 1333 C C . PRO A 1 85 ? 43.962 17.732 6.574 1.00 18.00 85 PRO A C 1
ATOM 1334 O O . PRO A 1 85 ? 42.830 18.058 6.209 1.00 17.31 85 PRO A O 1
ATOM 1345 N N . SER A 1 86 ? 44.888 18.615 6.950 1.00 18.82 86 SER A N 1
ATOM 1346 C CA . SER A 1 86 ? 44.662 20.051 6.904 1.00 19.81 86 SER A CA 1
ATOM 1347 C C . SER A 1 86 ? 45.793 20.727 6.141 1.00 19.71 86 SER A C 1
ATOM 1348 O O . SER A 1 86 ? 46.978 20.475 6.432 1.00 18.77 86 SER A O 1
ATOM 1356 N N . PRO A 1 87 ? 45.489 21.602 5.177 1.00 24.47 87 PRO A N 1
ATOM 1357 C CA . PRO A 1 87 ? 46.566 22.354 4.517 1.00 24.21 87 PRO A CA 1
ATOM 1358 C C . PRO A 1 87 ? 47.277 23.325 5.446 1.00 23.04 87 PRO A C 1
ATOM 1359 O O . PRO A 1 87 ? 48.419 23.704 5.159 1.00 22.35 87 PRO A O 1
ATOM 1370 N N . ASP A 1 88 ? 46.642 23.732 6.550 1.00 28.54 88 ASP A N 1
ATOM 1371 C CA . ASP A 1 88 ? 47.295 24.604 7.522 1.00 28.18 88 ASP A CA 1
ATOM 1372 C C . ASP A 1 88 ? 48.523 23.961 8.152 1.00 24.68 88 ASP A C 1
ATOM 1373 O O . ASP A 1 88 ? 49.375 24.677 8.689 1.00 25.14 88 ASP A O 1
ATOM 1382 N N . LEU A 1 89 ? 48.631 22.635 8.114 1.00 19.49 89 LEU A N 1
ATOM 1383 C CA . LEU A 1 89 ? 49.753 21.929 8.720 1.00 17.97 89 LEU A CA 1
ATOM 1384 C C . LEU A 1 89 ? 50.835 21.567 7.711 1.00 17.55 89 LEU A C 1
ATOM 1385 O O . LEU A 1 89 ? 51.736 20.787 8.035 1.00 17.32 89 LEU A O 1
ATOM 1401 N N . ILE A 1 90 ? 50.765 22.102 6.499 1.00 18.52 90 ILE A N 1
ATOM 1402 C CA . ILE A 1 90 ? 51.836 21.977 5.518 1.00 18.51 90 ILE A CA 1
ATOM 1403 C C . ILE A 1 90 ? 52.489 23.349 5.401 1.00 18.53 90 ILE A C 1
ATOM 1404 O O . ILE A 1 90 ? 51.882 24.295 4.883 1.00 19.89 90 ILE A O 1
ATOM 1420 N N . GLN A 1 91 ? 53.727 23.459 5.874 1.00 22.96 91 GLN A N 1
ATOM 1421 C CA . GLN A 1 91 ? 54.420 24.735 5.930 1.00 21.62 91 GLN A CA 1
ATOM 1422 C C . GLN A 1 91 ? 55.767 24.623 5.229 1.00 22.63 91 GLN A C 1
ATOM 1423 O O . GLN A 1 91 ? 56.274 23.527 4.972 1.00 22.48 91 GLN A O 1
ATOM 1437 N N . TYR A 1 92 ? 56.336 25.786 4.915 1.00 19.14 92 TYR A N 1
ATOM 1438 C CA . TYR A 1 92 ? 57.573 25.889 4.156 1.00 20.00 92 TYR A CA 1
ATOM 1439 C C . TYR A 1 92 ? 58.617 26.581 5.015 1.00 19.01 92 TYR A C 1
ATOM 1440 O O . TYR A 1 92 ? 58.313 27.560 5.702 1.00 18.80 92 TYR A O 1
ATOM 1458 N N . PHE A 1 93 ? 59.834 26.049 4.996 1.00 17.01 93 PHE A N 1
ATOM 1459 C CA . PHE A 1 93 ? 60.916 26.544 5.828 1.00 16.20 93 PHE A CA 1
ATOM 1460 C C . PHE A 1 93 ? 62.201 26.589 5.019 1.00 17.73 93 PHE A C 1
ATOM 1461 O O . PHE A 1 93 ? 62.426 25.763 4.131 1.00 19.98 93 PHE A O 1
ATOM 1478 N N . SER A 1 94 ? 63.03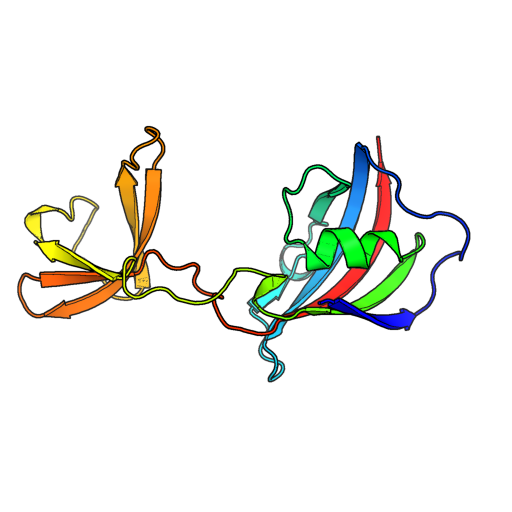5 27.573 5.334 1.00 16.20 94 SER A N 1
ATOM 1479 C CA . SER A 1 94 ? 64.357 27.678 4.741 1.00 16.81 94 SER A CA 1
ATOM 1480 C C . SER A 1 94 ? 65.286 26.596 5.285 1.00 17.13 94 SER A C 1
ATOM 1481 O O . SER A 1 94 ? 65.161 26.164 6.435 1.00 15.35 94 SER A O 1
ATOM 1489 N N . ARG A 1 95 ? 66.237 26.161 4.441 1.00 21.06 95 ARG A N 1
ATOM 1490 C CA . ARG A 1 95 ? 67.255 25.214 4.897 1.00 20.72 95 ARG A CA 1
ATOM 1491 C C . ARG A 1 95 ? 67.959 25.726 6.142 1.00 20.01 95 ARG A C 1
ATOM 1492 O O . ARG A 1 95 ? 68.494 24.935 6.929 1.00 19.32 95 ARG A O 1
ATOM 1513 N N . ARG A 1 96 ? 67.983 27.050 6.310 1.00 22.86 96 ARG A N 1
ATOM 1514 C CA . ARG A 1 96 ? 68.511 27.680 7.517 1.00 20.01 96 ARG A CA 1
ATOM 1515 C C . ARG A 1 96 ? 67.968 27.026 8.778 1.00 20.05 96 ARG A C 1
ATOM 1516 O O . ARG A 1 96 ? 68.663 26.944 9.800 1.00 19.04 96 ARG A O 1
ATOM 1537 N N . GLU A 1 97 ? 66.715 26.580 8.731 1.00 13.80 97 GLU A N 1
ATOM 1538 C CA . GLU A 1 97 ? 66.054 26.022 9.897 1.00 12.59 97 GLU A CA 1
ATOM 1539 C C . GLU A 1 97 ? 66.368 24.548 10.115 1.00 13.84 97 GLU A C 1
ATOM 1540 O O . GLU A 1 97 ? 65.951 23.992 11.139 1.00 12.66 97 GLU A O 1
ATOM 1552 N N . PHE A 1 98 ? 67.082 23.906 9.195 1.00 9.46 98 PHE A N 1
ATOM 1553 C CA . PHE A 1 98 ? 67.515 22.528 9.376 1.00 9.76 98 PHE A CA 1
ATOM 1554 C C . PHE A 1 98 ? 68.913 22.542 9.980 1.00 9.68 98 PHE A C 1
ATOM 1555 O O . PHE A 1 98 ? 69.857 23.037 9.358 1.00 10.05 98 PHE A O 1
ATOM 1572 N N . MET A 1 99 ? 69.042 22.013 11.200 1.00 13.41 99 MET A N 1
ATOM 1573 C CA . MET A 1 99 ? 70.304 22.082 11.929 1.00 14.98 99 MET A CA 1
ATOM 1574 C C . MET A 1 99 ? 70.767 20.725 12.446 1.00 14.20 99 MET A C 1
ATOM 1575 O O . MET A 1 99 ? 71.727 20.667 13.223 1.00 15.97 99 MET A O 1
ATOM 1589 N N . ASP A 1 100 ? 70.128 19.639 12.022 1.00 13.48 100 ASP A N 1
ATOM 1590 C CA . ASP A 1 100 ? 70.586 18.298 12.338 1.00 14.19 100 ASP A CA 1
ATOM 1591 C C . ASP A 1 100 ? 71.751 17.911 11.425 1.00 15.91 100 ASP A C 1
ATOM 1592 O O . ASP A 1 100 ? 72.125 18.640 10.501 1.00 15.46 100 ASP A O 1
ATOM 1601 N N . ALA A 1 101 ? 72.334 16.748 11.704 1.00 13.21 101 ALA A N 1
ATOM 1602 C CA . ALA A 1 101 ? 73.507 16.297 10.968 1.00 14.53 101 ALA A CA 1
ATOM 1603 C C . ALA A 1 101 ? 73.172 16.096 9.495 1.00 14.99 101 ALA A C 1
ATOM 1604 O O . ALA A 1 101 ? 72.062 15.697 9.134 1.00 14.81 101 ALA A O 1
ATOM 1611 N N . GLY A 1 102 ? 74.149 16.390 8.639 1.00 19.06 102 GLY A N 1
ATOM 1612 C CA . GLY A 1 102 ? 74.005 16.155 7.215 1.00 19.80 102 GLY A CA 1
ATOM 1613 C C . GLY A 1 102 ? 73.123 17.186 6.532 1.00 17.70 102 GLY A C 1
ATOM 1614 O O . GLY A 1 102 ? 72.964 18.322 6.984 1.00 17.54 102 GLY A O 1
ATOM 1618 N N . GLU A 1 103 ? 72.543 16.767 5.410 1.00 29.29 103 GLU A N 1
ATOM 1619 C CA . GLU A 1 103 ? 71.622 17.586 4.639 1.00 28.69 103 GLU A CA 1
ATOM 1620 C C . GLU A 1 103 ? 70.193 17.099 4.831 1.00 28.15 103 GLU A C 1
ATOM 1621 O O . GLU A 1 103 ? 69.961 15.954 5.231 1.00 29.66 103 GLU A O 1
ATOM 1633 N N . PRO A 1 104 ? 69.199 17.938 4.547 1.00 17.41 104 PRO A N 1
ATOM 1634 C CA . PRO A 1 104 ? 67.809 17.484 4.668 1.00 16.09 104 PRO A CA 1
ATOM 1635 C C . PRO A 1 104 ? 67.488 16.428 3.619 1.00 17.03 104 PRO A C 1
ATOM 1636 O O . PRO A 1 104 ? 67.966 16.491 2.484 1.00 18.76 104 PRO A O 1
ATOM 1647 N N . GLU A 1 105 ? 66.685 15.442 4.020 1.00 21.39 105 GLU A N 1
ATOM 1648 C CA . GLU A 1 105 ? 66.272 14.347 3.153 1.00 23.23 105 GLU A CA 1
ATOM 1649 C C . GLU A 1 105 ? 64.757 14.196 3.197 1.00 22.84 105 GLU A C 1
ATOM 1650 O O . GLU A 1 105 ? 64.116 14.505 4.205 1.00 22.26 105 GLU A O 1
ATOM 1662 N N . ILE A 1 106 ? 64.188 13.710 2.088 1.00 19.23 106 ILE A N 1
ATOM 1663 C CA . ILE A 1 106 ? 62.764 13.394 2.057 1.00 19.38 106 ILE A CA 1
ATOM 1664 C C . ILE A 1 106 ? 62.474 12.310 3.086 1.00 19.24 106 ILE A C 1
ATOM 1665 O O . ILE A 1 106 ? 63.222 11.333 3.220 1.00 20.21 106 ILE A O 1
ATOM 1681 N N . GLY A 1 107 ? 61.391 12.489 3.838 1.00 18.32 107 GLY A N 1
ATOM 1682 C CA . GLY A 1 107 ? 61.006 11.532 4.852 1.00 18.42 107 GLY A CA 1
ATOM 1683 C C . GLY A 1 107 ? 61.650 11.731 6.211 1.00 17.48 107 GLY A C 1
ATOM 1684 O O . GLY A 1 107 ? 61.255 11.051 7.169 1.00 18.12 107 GLY A O 1
ATOM 1688 N N . ALA A 1 108 ? 62.628 12.625 6.332 1.00 16.32 108 ALA A N 1
ATOM 1689 C CA . ALA A 1 108 ? 63.226 12.901 7.630 1.00 15.46 108 ALA A CA 1
ATOM 1690 C C . ALA A 1 108 ? 62.246 13.649 8.525 1.00 15.02 108 ALA A C 1
ATOM 1691 O O . ALA A 1 108 ? 61.459 14.482 8.066 1.00 15.40 108 ALA A O 1
ATOM 1698 N N . ILE A 1 109 ? 62.306 13.343 9.817 1.00 13.60 109 ILE A N 1
ATOM 1699 C CA . ILE A 1 109 ? 61.493 14.020 10.819 1.00 12.87 109 ILE A CA 1
ATOM 1700 C C . ILE A 1 109 ? 62.278 15.213 11.346 1.00 11.79 109 ILE A C 1
ATOM 1701 O O . ILE A 1 109 ? 63.450 15.082 11.720 1.00 11.79 109 ILE A O 1
ATOM 1717 N N . MET A 1 110 ? 61.639 16.379 11.351 1.00 11.43 110 MET A N 1
ATOM 1718 C CA . MET A 1 110 ? 62.164 17.587 11.973 1.00 10.63 110 MET A CA 1
ATOM 1719 C C . MET A 1 110 ? 61.308 17.900 13.194 1.00 11.05 110 MET A C 1
ATOM 1720 O O . MET A 1 110 ? 60.078 17.820 13.129 1.00 11.48 110 MET A O 1
ATOM 1734 N N . LEU A 1 111 ? 61.953 18.243 14.303 1.00 10.31 111 LEU A N 1
ATOM 1735 C CA . LEU A 1 111 ? 61.262 18.605 15.533 1.00 10.75 111 LEU A CA 1
ATOM 1736 C C . LEU A 1 111 ? 61.227 20.125 15.669 1.00 10.32 111 LEU A C 1
ATOM 1737 O O . LEU A 1 111 ? 62.274 20.776 15.654 1.00 9.86 111 LEU A O 1
ATOM 1753 N N . PHE A 1 112 ? 60.028 20.680 15.809 1.00 10.70 112 PHE A N 1
ATOM 1754 C CA . PHE A 1 112 ? 59.821 22.117 15.921 1.00 10.97 112 PHE A CA 1
ATOM 1755 C C . PHE A 1 112 ? 59.153 22.421 17.261 1.00 12.08 112 PHE A C 1
ATOM 1756 O O . PHE A 1 112 ? 58.402 21.600 17.799 1.00 12.59 112 PHE A O 1
ATOM 1773 N N . THR A 1 113 ? 59.434 23.603 17.807 1.00 12.02 113 THR A N 1
ATOM 1774 C CA . THR A 1 113 ? 58.877 23.995 19.098 1.00 13.42 113 THR A CA 1
ATOM 1775 C C . THR A 1 113 ? 57.442 24.469 18.908 1.00 14.27 113 THR A C 1
ATOM 1776 O O . THR A 1 113 ? 57.200 25.463 18.218 1.00 14.09 113 THR A O 1
ATOM 1787 N N . ALA A 1 114 ? 56.497 23.769 19.532 1.00 15.44 114 ALA A N 1
ATOM 1788 C CA . ALA A 1 114 ? 55.088 24.118 19.439 1.00 16.59 114 ALA A CA 1
ATOM 1789 C C . ALA A 1 114 ? 54.737 25.246 20.408 1.00 18.21 114 ALA A C 1
ATOM 1790 O O . ALA A 1 114 ? 55.528 25.646 21.268 1.00 18.60 114 ALA A O 1
ATOM 1797 N N . MET A 1 115 ? 53.509 25.752 20.261 1.00 21.18 115 MET A N 1
ATOM 1798 C CA . MET A 1 115 ? 53.058 26.881 21.065 1.00 23.08 115 MET A CA 1
ATOM 1799 C C . MET A 1 115 ? 52.961 26.535 22.544 1.00 24.94 115 MET A C 1
ATOM 1800 O O . MET A 1 115 ? 53.080 27.426 23.394 1.00 27.52 115 MET A O 1
ATOM 1814 N N . ASP A 1 116 ? 52.719 25.266 22.872 1.00 28.00 116 ASP A N 1
ATOM 1815 C CA . ASP A 1 116 ? 52.664 24.856 24.270 1.00 30.10 116 ASP A CA 1
ATOM 1816 C C . ASP A 1 116 ? 54.046 24.656 24.882 1.00 31.72 116 ASP A C 1
ATOM 1817 O O . ASP A 1 116 ? 54.140 24.463 26.098 1.00 33.93 116 ASP A O 1
ATOM 1826 N N . GLY A 1 117 ? 55.112 24.700 24.082 1.00 27.69 117 GLY A N 1
ATOM 1827 C CA . GLY A 1 117 ? 56.463 24.486 24.557 1.00 28.57 117 GLY A CA 1
ATOM 1828 C C . GLY A 1 117 ? 57.040 23.130 24.205 1.00 26.12 117 GLY A C 1
ATOM 1829 O O . GLY A 1 117 ? 58.267 22.959 24.267 1.00 26.34 117 GLY A O 1
ATOM 1833 N N . SER A 1 118 ? 56.200 22.164 23.838 1.00 26.29 118 SER A N 1
ATOM 1834 C CA A SER A 1 118 ? 56.678 20.848 23.445 0.91 26.14 118 SER A CA 1
ATOM 1835 C CA B SER A 1 118 ? 56.675 20.848 23.445 0.09 26.06 118 SER A CA 1
ATOM 1836 C C . SER A 1 118 ? 57.221 20.883 22.018 1.00 23.20 118 SER A C 1
ATOM 1837 O O . SER A 1 118 ? 57.048 21.852 21.277 1.00 22.54 118 SER A O 1
ATOM 1852 N N . GLU A 1 119 ? 57.893 19.804 21.635 1.00 27.86 1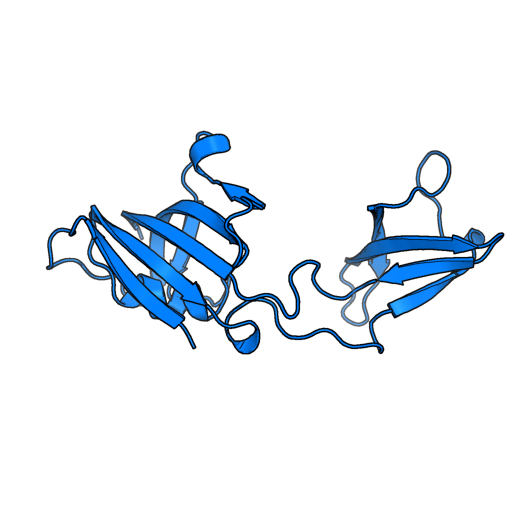19 GLU A N 1
ATOM 1853 C CA . GLU A 1 119 ? 58.423 19.660 20.287 1.00 26.19 119 GLU A CA 1
ATOM 1854 C C . GLU A 1 119 ? 57.466 18.786 19.488 1.00 27.37 119 GLU A C 1
ATOM 1855 O O . GLU A 1 119 ? 57.147 17.669 19.908 1.00 28.24 119 GLU A O 1
ATOM 1867 N N . MET A 1 120 ? 56.986 19.308 18.343 1.00 17.98 120 MET A N 1
ATOM 1868 C CA . MET A 1 120 ? 56.082 18.520 17.520 1.00 18.19 120 MET A CA 1
ATOM 1869 C C . MET A 1 120 ? 56.779 18.096 16.234 1.00 16.21 120 MET A C 1
ATOM 1870 O O . MET A 1 120 ? 57.590 18.856 15.692 1.00 15.19 120 MET A O 1
ATOM 1884 N N . PRO A 1 121 ? 56.513 16.884 15.743 1.00 14.70 121 PRO A N 1
ATOM 1885 C CA . PRO A 1 121 ? 57.252 16.370 14.585 1.00 13.92 121 PRO A CA 1
ATOM 1886 C C . PRO A 1 121 ? 56.635 16.755 13.251 1.00 14.19 121 PRO A C 1
ATOM 1887 O O . PRO A 1 121 ? 55.417 16.742 13.067 1.00 15.54 121 PRO A O 1
ATOM 1898 N N . GLY A 1 122 ? 57.508 17.094 12.311 1.00 15.01 122 GLY A N 1
ATOM 1899 C CA . GLY A 1 122 ? 57.112 17.284 10.932 1.00 15.77 122 GLY A CA 1
ATOM 1900 C C . GLY A 1 122 ? 57.981 16.446 10.015 1.00 17.24 122 GLY A C 1
ATOM 1901 O O . GLY A 1 122 ? 59.144 16.169 10.307 1.00 16.39 122 GLY A O 1
ATOM 1905 N N . VAL A 1 123 ? 57.395 16.044 8.890 1.00 15.16 123 VAL A N 1
ATOM 1906 C CA . VAL A 1 123 ? 58.050 15.167 7.927 1.00 15.77 123 VAL A CA 1
ATOM 1907 C C . VAL A 1 123 ? 58.389 15.980 6.685 1.00 15.88 123 VAL A C 1
ATOM 1908 O O . VAL A 1 123 ? 57.511 16.628 6.103 1.00 16.99 123 VAL A O 1
ATOM 1921 N N . ILE A 1 124 ? 59.660 15.946 6.283 1.00 15.12 124 ILE A N 1
ATOM 1922 C CA . ILE A 1 124 ? 60.086 16.590 5.043 1.00 15.56 124 ILE A CA 1
ATOM 1923 C C . ILE A 1 124 ? 59.432 15.875 3.866 1.00 18.03 124 ILE A C 1
ATOM 1924 O O . ILE A 1 124 ? 59.641 14.675 3.655 1.00 19.17 124 ILE A O 1
ATOM 1940 N N . ARG A 1 125 ? 58.641 16.614 3.088 1.00 20.82 125 ARG A N 1
ATOM 1941 C CA . ARG A 1 125 ? 57.979 16.078 1.905 1.00 23.86 125 ARG A CA 1
ATOM 1942 C C . ARG A 1 125 ? 58.621 16.519 0.600 1.00 25.96 125 ARG A C 1
ATOM 1943 O O . ARG A 1 125 ? 58.650 15.737 -0.352 1.00 27.72 125 ARG A O 1
ATOM 1964 N N . GLU A 1 126 ? 59.127 17.749 0.537 1.00 25.08 126 GLU A N 1
ATOM 1965 C CA . GLU A 1 126 ? 59.739 18.294 -0.664 1.00 27.24 126 GLU A CA 1
ATOM 1966 C C . GLU A 1 126 ? 60.960 19.115 -0.285 1.00 24.34 126 GLU A C 1
ATOM 1967 O O . GLU A 1 126 ? 61.010 19.717 0.788 1.00 21.36 126 GLU A O 1
ATOM 1979 N N . ILE A 1 127 ? 61.929 19.161 -1.194 1.00 25.09 127 ILE A N 1
ATOM 1980 C CA . ILE A 1 127 ? 63.033 20.111 -1.121 1.00 23.00 127 ILE A CA 1
ATOM 1981 C C . ILE A 1 127 ? 63.130 20.786 -2.482 1.00 24.87 127 ILE A C 1
ATOM 1982 O O . ILE A 1 127 ? 63.351 20.114 -3.497 1.00 26.70 127 ILE A O 1
ATOM 1998 N N . ASN A 1 128 ? 62.931 22.102 -2.511 1.00 22.73 128 ASN A N 1
ATOM 1999 C CA . ASN A 1 128 ? 62.970 22.882 -3.748 1.00 25.19 128 ASN A CA 1
ATOM 2000 C C . ASN A 1 128 ? 63.983 24.005 -3.554 1.00 24.20 128 ASN A C 1
ATOM 2001 O O . ASN A 1 128 ? 63.641 25.099 -3.098 1.00 23.90 128 ASN A O 1
ATOM 2012 N N . GLY A 1 129 ? 65.231 23.731 -3.911 1.00 21.25 129 GLY A N 1
ATOM 2013 C CA . GLY A 1 129 ? 66.294 24.676 -3.627 1.00 21.59 129 GLY A CA 1
ATOM 2014 C C . GLY A 1 129 ? 66.444 24.842 -2.124 1.00 20.68 129 GLY A C 1
ATOM 2015 O O . GLY A 1 129 ? 66.696 23.876 -1.394 1.00 19.76 129 GLY A O 1
ATOM 2019 N N . ASP A 1 130 ? 66.269 26.074 -1.643 1.00 24.60 130 ASP A N 1
ATOM 2020 C CA . ASP A 1 130 ? 66.399 26.387 -0.226 1.00 23.96 130 ASP A CA 1
ATOM 2021 C C . ASP A 1 130 ? 65.103 26.192 0.558 1.00 23.73 130 ASP A C 1
ATOM 2022 O O . ASP A 1 130 ? 65.122 26.298 1.790 1.00 22.70 130 ASP A O 1
ATOM 2031 N N . SER A 1 131 ? 63.988 25.898 -0.105 1.00 21.44 131 SER A N 1
ATOM 2032 C CA . SER A 1 131 ? 62.699 25.775 0.566 1.00 20.99 131 SER A CA 1
ATOM 2033 C C . SER A 1 131 ? 62.397 24.311 0.865 1.00 20.35 131 SER A C 1
ATOM 2034 O O . SER A 1 131 ? 62.346 23.482 -0.051 1.00 21.10 131 SER A O 1
ATOM 2042 N N . ILE A 1 132 ? 62.171 24.005 2.143 1.00 17.69 132 ILE A N 1
ATOM 2043 C CA . ILE A 1 132 ? 61.794 22.669 2.596 1.00 16.79 132 ILE A CA 1
ATOM 2044 C C . ILE A 1 132 ? 60.300 22.669 2.876 1.00 16.80 132 ILE A C 1
ATOM 2045 O O . ILE A 1 132 ? 59.801 23.530 3.611 1.00 17.39 132 ILE A O 1
ATOM 2061 N N . THR A 1 133 ? 59.583 21.705 2.309 1.00 16.51 133 THR A N 1
ATOM 2062 C CA . THR A 1 133 ? 58.171 21.528 2.617 1.00 16.87 133 THR A CA 1
ATOM 2063 C C . THR A 1 133 ? 58.058 20.525 3.758 1.00 15.33 133 THR A C 1
ATOM 2064 O O . THR A 1 133 ? 58.519 19.385 3.637 1.00 14.82 133 THR A O 1
ATOM 2075 N N . VAL A 1 134 ? 57.449 20.948 4.862 1.00 16.32 134 VAL A N 1
ATOM 2076 C CA . VAL A 1 134 ? 57.301 20.120 6.051 1.00 14.46 134 VAL A CA 1
ATOM 2077 C C . VAL A 1 134 ? 55.817 19.913 6.321 1.00 14.49 134 VAL A C 1
ATOM 2078 O O . VAL A 1 134 ? 55.062 20.883 6.443 1.00 15.38 134 VAL A O 1
ATOM 2091 N N . ASP A 1 135 ? 55.410 18.650 6.443 1.00 15.12 135 ASP A N 1
ATOM 2092 C CA . ASP A 1 135 ? 54.023 18.283 6.700 1.00 15.00 135 ASP A CA 1
ATOM 2093 C C . ASP A 1 135 ? 53.863 17.890 8.167 1.00 14.36 135 ASP A C 1
ATOM 2094 O O . ASP A 1 135 ? 54.464 16.910 8.622 1.00 13.74 135 ASP A O 1
ATOM 2103 N N . PHE A 1 136 ? 53.053 18.653 8.899 1.00 13.05 136 PHE A N 1
ATOM 2104 C CA . PHE A 1 136 ? 52.769 18.379 10.302 1.00 12.60 136 PHE A CA 1
ATOM 2105 C C . PHE A 1 136 ? 51.491 17.573 10.511 1.00 13.14 136 PHE A C 1
ATOM 2106 O O . PHE A 1 136 ? 51.169 17.247 11.658 1.00 12.03 136 PHE A O 1
ATOM 2123 N N . ASN A 1 137 ? 50.749 17.258 9.451 1.00 12.60 137 ASN A N 1
ATOM 2124 C CA . ASN A 1 137 ? 49.621 16.346 9.586 1.00 12.34 137 ASN A CA 1
ATOM 2125 C C . ASN A 1 137 ? 50.106 14.976 10.035 1.00 11.53 137 ASN A C 1
ATOM 2126 O O . ASN A 1 137 ? 51.207 14.538 9.692 1.00 11.27 137 ASN A O 1
ATOM 2137 N N . HIS A 1 138 ? 49.277 14.287 10.795 1.00 11.21 138 HIS A N 1
ATOM 2138 C CA . HIS A 1 138 ? 49.611 12.921 11.150 1.00 10.53 138 HIS A CA 1
ATOM 2139 C C . HIS A 1 138 ? 49.765 12.111 9.863 1.00 10.45 138 HIS A C 1
ATOM 2140 O O . HIS A 1 138 ? 48.932 12.241 8.955 1.00 10.83 138 HIS A O 1
ATOM 2154 N N . PRO A 1 139 ? 50.817 11.294 9.730 1.00 12.76 139 PRO A N 1
ATOM 2155 C CA . PRO A 1 139 ? 51.026 10.568 8.463 1.00 13.17 139 PRO A CA 1
ATOM 2156 C C . PRO A 1 139 ? 49.862 9.694 8.025 1.00 14.24 139 PRO A C 1
ATOM 2157 O O . PRO A 1 139 ? 49.776 9.353 6.838 1.00 14.04 139 PRO A O 1
ATOM 2168 N N . LEU A 1 140 ? 48.996 9.275 8.943 1.00 10.64 140 LEU A N 1
ATOM 2169 C CA . LEU A 1 140 ? 47.849 8.438 8.623 1.00 10.49 140 LEU A CA 1
ATOM 2170 C C . LEU A 1 140 ? 46.547 9.227 8.555 1.00 11.64 140 LEU A C 1
ATOM 2171 O O . LEU A 1 140 ? 45.477 8.624 8.453 1.00 11.35 140 LEU A O 1
ATOM 2187 N N . ALA A 1 141 ? 46.611 10.554 8.585 1.00 10.65 141 ALA A N 1
ATOM 2188 C CA . ALA A 1 141 ? 45.398 11.358 8.515 1.00 11.24 141 ALA A CA 1
ATOM 2189 C C . ALA A 1 141 ? 44.612 11.076 7.239 1.00 11.66 141 ALA A C 1
ATOM 2190 O O . ALA A 1 141 ? 45.178 10.955 6.150 1.00 11.82 141 ALA A O 1
ATOM 2197 N N . GLY A 1 142 ? 43.293 10.982 7.386 1.00 12.69 142 GLY A N 1
ATOM 2198 C CA . GLY A 1 142 ? 42.399 10.750 6.271 1.00 13.38 142 GLY A CA 1
ATOM 2199 C C . GLY A 1 142 ? 42.295 9.313 5.808 1.00 12.71 142 GLY A C 1
ATOM 2200 O O . GLY A 1 142 ? 41.601 9.050 4.819 1.00 13.41 142 GLY A O 1
ATOM 2204 N N . GLN A 1 143 ? 42.944 8.376 6.491 1.00 16.39 143 GLN A N 1
ATOM 2205 C CA . GLN A 1 143 ? 42.994 6.985 6.067 1.00 15.95 143 GLN A CA 1
ATOM 2206 C C . GLN A 1 143 ? 42.146 6.121 6.993 1.00 16.12 143 GLN A C 1
ATOM 2207 O O . GLN A 1 143 ? 42.193 6.285 8.214 1.00 16.01 143 GLN A O 1
ATOM 2221 N N . THR A 1 144 ? 41.352 5.224 6.408 1.00 11.74 144 THR A N 1
ATOM 2222 C CA . THR A 1 144 ? 40.661 4.197 7.181 1.00 11.31 144 THR A CA 1
ATOM 2223 C C . THR A 1 144 ? 41.650 3.106 7.577 1.00 10.62 144 THR A C 1
ATOM 2224 O O . THR A 1 144 ? 42.426 2.631 6.740 1.00 11.10 144 THR A O 1
ATOM 2235 N N . LEU A 1 145 ? 41.625 2.709 8.852 1.00 8.80 145 LEU A N 1
ATOM 2236 C CA . LEU A 1 145 ? 42.566 1.731 9.381 1.00 8.23 145 LEU A CA 1
ATOM 2237 C C . LEU A 1 145 ? 41.854 0.446 9.794 1.00 7.94 145 LEU A C 1
ATOM 2238 O O . LEU A 1 145 ? 40.721 0.466 10.284 1.00 8.09 145 LEU A O 1
ATOM 2254 N N . VAL A 1 146 ? 42.546 -0.672 9.598 1.00 10.58 146 VAL A N 1
ATOM 2255 C CA . VAL A 1 146 ? 42.044 -2.002 9.924 1.00 9.68 146 VAL A CA 1
ATOM 2256 C C . VAL A 1 146 ? 43.036 -2.654 10.881 1.00 9.94 146 VAL A C 1
ATOM 2257 O O . VAL A 1 146 ? 44.206 -2.848 10.529 1.00 10.64 146 VAL A O 1
ATOM 2270 N N . PHE A 1 147 ? 42.570 -2.993 12.083 1.00 6.84 147 PHE A N 1
ATOM 2271 C CA . PHE A 1 147 ? 43.402 -3.595 13.117 1.00 6.61 147 PHE A CA 1
ATOM 2272 C C . PHE A 1 147 ? 42.911 -4.997 13.450 1.00 6.66 147 PHE A C 1
ATOM 2273 O O . PHE A 1 147 ? 41.717 -5.206 13.703 1.00 7.25 147 PHE A O 1
ATOM 2290 N N . ASP A 1 148 ? 43.843 -5.947 13.450 1.00 8.74 148 ASP A N 1
ATOM 2291 C CA . ASP A 1 148 ? 43.646 -7.271 14.028 1.00 8.49 148 ASP A CA 1
ATOM 2292 C C . ASP A 1 148 ? 44.174 -7.196 15.454 1.00 8.42 148 ASP A C 1
ATOM 2293 O O . ASP A 1 148 ? 45.384 -7.081 15.670 1.00 8.53 148 ASP A O 1
ATOM 2302 N N . VAL A 1 149 ? 43.261 -7.216 16.422 1.00 7.52 149 VAL A N 1
ATOM 2303 C CA . VAL A 1 149 ? 43.585 -7.002 17.826 1.00 7.07 149 VAL A CA 1
ATOM 2304 C C . VAL A 1 149 ? 43.244 -8.263 18.601 1.00 8.10 149 VAL A C 1
ATOM 2305 O O . VAL A 1 149 ? 42.130 -8.788 18.484 1.00 7.73 149 VAL A O 1
ATOM 2318 N N . GLU A 1 150 ? 44.194 -8.726 19.405 1.00 6.74 150 GLU A N 1
ATOM 2319 C CA . GLU A 1 150 ? 43.987 -9.807 20.360 1.00 6.96 150 GLU A CA 1
ATOM 2320 C C . GLU A 1 150 ? 44.132 -9.238 21.766 1.00 7.42 150 GLU A C 1
ATOM 2321 O O . GLU A 1 150 ? 45.182 -8.679 22.101 1.00 7.40 150 GLU A O 1
ATOM 2333 N N . LEU A 1 151 ? 43.082 -9.378 22.580 1.00 7.56 151 LEU A N 1
ATOM 2334 C CA . LEU A 1 151 ? 43.097 -8.927 23.977 1.00 8.01 151 LEU A CA 1
ATOM 2335 C C . LEU A 1 151 ? 43.693 -10.040 24.833 1.00 8.34 151 LEU A C 1
ATOM 2336 O O . LEU A 1 151 ? 43.004 -10.996 25.196 1.00 8.54 151 LEU A O 1
ATOM 2352 N N . LEU A 1 152 ? 44.977 -9.904 25.168 1.00 8.48 152 LEU A N 1
ATOM 2353 C CA . LEU A 1 152 ? 45.702 -10.951 25.882 1.00 8.88 152 LEU A CA 1
ATOM 2354 C C . LEU A 1 152 ? 45.322 -11.025 27.356 1.00 9.52 152 LEU A C 1
ATOM 2355 O O . LEU A 1 152 ? 45.198 -12.123 27.911 1.00 9.90 152 LEU A O 1
ATOM 2371 N N . LYS A 1 153 ? 45.183 -9.881 28.017 1.00 14.42 153 LYS A N 1
ATOM 2372 C CA . LYS A 1 153 ? 44.862 -9.857 29.440 1.00 14.59 153 LYS A CA 1
ATOM 2373 C C . LYS A 1 153 ? 44.586 -8.421 29.867 1.00 14.80 153 LYS A C 1
ATOM 2374 O O . LYS A 1 153 ? 44.803 -7.470 29.111 1.00 14.38 153 LYS A O 1
ATOM 2393 N N . LEU A 1 154 ? 44.116 -8.284 31.105 1.00 13.53 154 LEU A N 1
ATOM 2394 C CA . LEU A 1 154 ? 43.856 -6.995 31.733 1.00 15.14 154 LEU A CA 1
ATOM 2395 C C . LEU A 1 154 ? 44.714 -6.866 32.984 1.00 15.85 154 LEU A C 1
ATOM 2396 O O . LEU A 1 154 ? 44.918 -7.846 33.707 1.00 15.95 154 LEU A O 1
A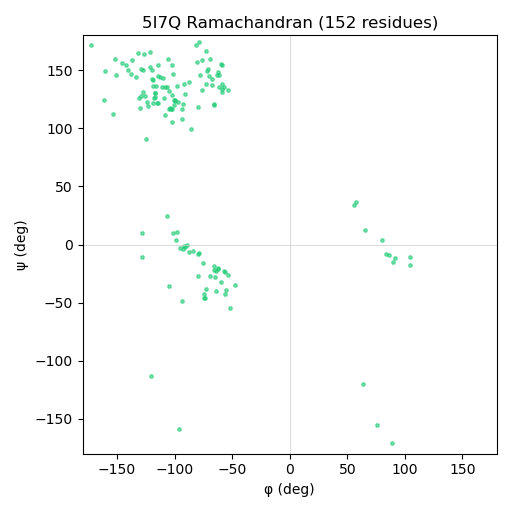TOM 2412 N N . GLU A 1 155 ? 45.222 -5.660 33.234 1.00 16.31 155 GLU A N 1
ATOM 2413 C CA . GLU A 1 155 ? 46.082 -5.399 34.382 1.00 17.27 155 GLU A CA 1
ATOM 2414 C C . GLU A 1 155 ? 45.603 -4.158 35.125 1.00 19.28 155 GLU A C 1
ATOM 2415 O O . GLU A 1 155 ? 44.802 -3.367 34.618 1.00 17.06 155 GLU A O 1
ATOM 2427 N N . ALA A 1 156 ? 46.109 -3.997 36.346 1.00 47.35 156 ALA A N 1
ATOM 2428 C CA . ALA A 1 156 ? 45.792 -2.831 37.169 1.00 47.91 156 ALA A CA 1
ATOM 2429 C C . ALA A 1 156 ? 46.901 -1.786 37.072 1.00 47.82 156 ALA A C 1
ATOM 2430 O O . ALA A 1 156 ? 48.014 -2.004 37.551 1.00 48.18 156 ALA A O 1
#

Sequence (156 aa):
GVQVETISPGDGRRTFPKRGQTAVVHYTGMLEDGKKFDSSRDRNKPFKFMLGKQEVIRGWEEGVAQMSVGQRAKLTISPDYAYGVPSPDLIQYFSRREFMDAGEPEIGAIMLFTAMDGSSEMPGVIREIN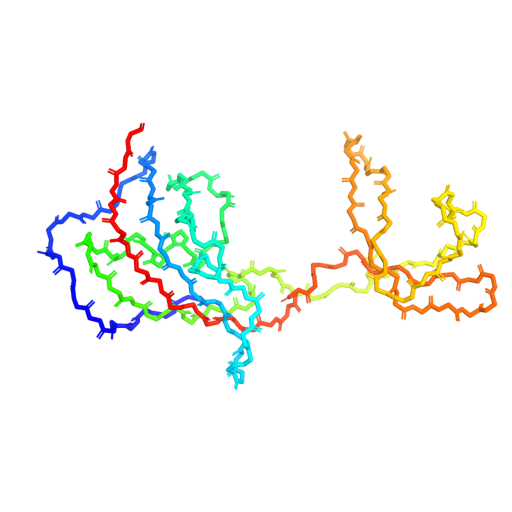GDSITVDFNHPLAGQTLVFDVELLKLEA

Radius of gyration: 18.75 Å; Cα contacts (8 Å, |Δi|>4): 356; chains: 1; bounding box: 41×44×41 Å

Nearest PDB structures (foldseek):
  5i7q-assembly1_A  TM=1.006E+00  e=1.648E-31  Homo sapiens
  4dt4-assembly1_A  TM=8.441E-01  e=5.360E-19  Escherichia coli K-12
  4ipx-assembly1_A  TM=9.263E-01  e=7.495E-16  Homo sapiens
  7oxh-assembly1_A  TM=9.096E-01  e=8.443E-13  Thermus thermophilus HB8
  2m2a-assembly1_A  TM=6.429E-01  e=6.373E-16  Escherichia coli K-12

InterPro domains:
  IPR001179 FKBP-type peptidyl-prolyl cis-trans isomerase domain [PF00254] (3-140)
  IPR001179 FKBP-type peptidyl-prolyl cis-trans isomerase domain [PS50059] (8-72)
  IPR046357 Peptidyl-prolyl cis-trans isomerase domain superfamily [G3DSA:3.10.50.40] (13-142)
  IPR048261 PPIase chaperone SlpA/SlyD-like, insertion domain superfamily [G3DSA:2.40.10.330] (73-129)

Foldseek 3Di:
DKDKAFPFADPVPAFDDAFWKWWKWKWKAFPVRHTDDTVVVVVHTDIDGAPPCPAFQQCNVHSRPGHAQTKIKMKAFLVRHQAAFDPVQKDKDFQVPVDDPDGDDAQDWDWDQDPVRGTAIWGFHDDDPGITITGRRDPCHRTIMMMTMHGNDIHD

GO terms:
  GO:0005829 cytosol (C, IDA)
  GO:0003755 peptidyl-prolyl cis-trans isomerase activity (F, IDA)
  GO:0005515 protein binding (F, IPI)

CATH classification: 3.10.50.40 (+1 more: 2.40.10.330)